Protein AF-A0A1J1JM36-F1 (afdb_monomer_lite)

Secondary structure (DSSP, 8-state):
--GGG-TTTS--PPPGGGGGSPPP------HHHHHHHHHHHHHHTS-HHHHHHHHHHHHHHHHHHHHHHHHHHHHHHTTS--

Radius of gyration: 23.2 Å; chains: 1; bounding box: 50×43×55 Å

InterPro domains:
  IPR013321 Arc-type ribbon-helix-helix [G3DSA:1.10.1220.10] (21-60)

pLDDT: mean 75.57, std 17.86, range [39.06, 95.25]

Sequence (82 aa):
MEPEYDLSKMKKRPNPFAKQLKKQVTISLGIDVIEYFETMAQEKGISSQELINLYLQDCVVSLTGRQTRLKTRQYKECNDLW

Foldseek 3Di:
DDPVPPVVPDDDDPDPCVVVDDDDDDDDDDPVVQVVLCVVCVVVVHDSVVVVVVVVVVVVVVVVVVVVVVVVVVVVVVVVPD

Structure (mmCIF, N/CA/C/O backbone):
data_AF-A0A1J1JM36-F1
#
_entry.id   AF-A0A1J1JM36-F1
#
loop_
_atom_site.group_PDB
_atom_site.id
_atom_site.type_symbol
_atom_site.label_atom_id
_atom_site.label_alt_id
_atom_site.label_comp_id
_atom_site.label_asym_id
_atom_site.label_entity_id
_atom_site.label_seq_id
_atom_site.pdbx_PDB_ins_code
_atom_site.Cartn_x
_atom_site.Cartn_y
_atom_site.Cartn_z
_atom_site.occupancy
_atom_site.B_iso_or_equiv
_atom_site.auth_seq_id
_atom_site.auth_comp_id
_atom_site.auth_asym_id
_atom_site.auth_atom_id
_atom_site.pdbx_PDB_model_num
ATOM 1 N N . MET A 1 1 ? 0.244 15.983 -40.733 1.00 59.84 1 MET A N 1
ATOM 2 C CA . MET A 1 1 ? 1.456 15.365 -40.157 1.00 59.84 1 MET A CA 1
ATOM 3 C C . MET A 1 1 ? 2.548 15.577 -41.182 1.00 59.84 1 MET A C 1
ATOM 5 O O . MET A 1 1 ? 2.337 15.192 -42.325 1.00 59.84 1 MET A O 1
ATOM 9 N N . GLU A 1 2 ? 3.601 16.313 -40.840 1.00 67.88 2 GLU A N 1
ATOM 10 C CA . GLU A 1 2 ? 4.625 16.685 -41.819 1.00 67.88 2 GLU A CA 1
ATOM 11 C C . GLU A 1 2 ? 5.476 15.471 -42.227 1.00 67.88 2 GLU A C 1
ATOM 13 O O . GLU A 1 2 ? 5.742 14.606 -41.388 1.00 67.88 2 GLU A O 1
ATOM 18 N N . PRO A 1 3 ? 5.896 15.381 -43.502 1.00 63.59 3 PRO A N 1
ATOM 19 C CA . PRO A 1 3 ? 6.629 14.228 -44.038 1.00 63.59 3 PRO A CA 1
ATOM 20 C C . PRO A 1 3 ? 8.010 14.028 -43.394 1.00 63.59 3 PRO A C 1
ATOM 22 O O . PRO A 1 3 ? 8.582 12.943 -43.482 1.00 63.59 3 PRO A O 1
ATOM 25 N N . GLU A 1 4 ? 8.535 15.052 -42.723 1.00 62.88 4 GLU A N 1
ATOM 26 C CA . GLU A 1 4 ? 9.814 15.017 -42.008 1.00 62.88 4 GLU A CA 1
ATOM 27 C C . GLU A 1 4 ? 9.752 14.199 -40.703 1.00 62.88 4 GLU A C 1
ATOM 29 O O . GLU A 1 4 ? 10.782 13.760 -40.191 1.00 62.88 4 GLU A O 1
ATOM 34 N N . TYR A 1 5 ? 8.546 13.904 -40.201 1.00 63.97 5 TYR A N 1
ATOM 35 C CA . TYR A 1 5 ? 8.303 13.120 -38.985 1.00 63.97 5 TYR A CA 1
ATOM 36 C C . TYR A 1 5 ? 7.791 11.701 -39.288 1.00 63.97 5 TYR A C 1
ATOM 38 O O . TYR A 1 5 ? 6.841 11.213 -38.673 1.00 63.97 5 TYR A O 1
ATOM 46 N N . ASP A 1 6 ? 8.427 10.997 -40.228 1.00 67.44 6 ASP A N 1
ATOM 47 C CA . ASP A 1 6 ? 8.149 9.576 -40.468 1.00 67.44 6 ASP A CA 1
ATOM 48 C C . ASP A 1 6 ? 8.778 8.702 -39.361 1.00 67.44 6 ASP A C 1
ATOM 50 O O . ASP A 1 6 ? 9.925 8.246 -39.437 1.00 67.44 6 ASP A O 1
ATOM 54 N N . LEU A 1 7 ? 7.994 8.459 -38.304 1.00 67.38 7 LEU A N 1
ATOM 55 C CA . LEU A 1 7 ? 8.345 7.629 -37.140 1.00 67.38 7 LEU A CA 1
ATOM 56 C C . LEU A 1 7 ? 8.710 6.177 -37.509 1.00 67.38 7 LEU A C 1
ATOM 58 O O . LEU A 1 7 ? 9.269 5.451 -36.681 1.00 67.38 7 LEU A O 1
ATOM 62 N N . SER A 1 8 ? 8.419 5.749 -38.740 1.00 70.69 8 SER A N 1
ATOM 63 C CA . SER A 1 8 ? 8.772 4.431 -39.277 1.00 70.69 8 SER A CA 1
ATOM 64 C C . SER A 1 8 ? 10.271 4.306 -39.569 1.00 70.69 8 SER A C 1
ATOM 66 O O . SER A 1 8 ? 10.825 3.214 -39.460 1.00 70.69 8 SER A O 1
ATOM 68 N N . LYS A 1 9 ? 10.941 5.421 -39.903 1.00 69.44 9 LYS A N 1
ATOM 69 C CA . LYS A 1 9 ? 12.378 5.476 -40.240 1.00 69.44 9 LYS A CA 1
ATOM 70 C C . LYS A 1 9 ? 13.270 5.853 -39.050 1.00 69.44 9 LYS A C 1
ATOM 72 O O . LYS A 1 9 ? 14.494 5.767 -39.143 1.00 69.44 9 LYS A O 1
ATOM 77 N N . MET A 1 10 ? 12.683 6.251 -37.919 1.00 68.56 10 MET A N 1
ATOM 78 C CA . MET A 1 10 ? 13.424 6.604 -36.705 1.00 68.56 10 MET A CA 1
ATOM 79 C C . MET A 1 10 ? 13.877 5.362 -35.919 1.00 68.56 10 MET A C 1
ATOM 81 O O . MET A 1 10 ? 13.119 4.417 -35.700 1.00 68.56 10 MET A O 1
ATOM 85 N N . LYS A 1 11 ? 15.122 5.381 -35.416 1.00 68.00 11 LYS A N 1
ATOM 86 C CA . LYS A 1 11 ? 15.638 4.353 -34.494 1.00 68.00 11 LYS A CA 1
ATOM 87 C C . LYS A 1 11 ? 14.869 4.419 -33.171 1.00 68.00 11 LYS A C 1
ATOM 89 O O . LYS A 1 11 ? 15.141 5.279 -32.335 1.00 68.00 11 LYS A O 1
ATOM 94 N N . LYS A 1 12 ? 13.932 3.489 -32.972 1.00 70.38 12 LYS A N 1
ATOM 95 C CA . LYS A 1 12 ? 13.151 3.345 -31.736 1.00 70.38 12 LYS A CA 1
ATOM 96 C C . LYS A 1 12 ? 14.089 3.041 -30.564 1.00 70.38 12 LYS A C 1
ATOM 98 O O . LYS A 1 12 ? 14.583 1.925 -30.431 1.00 70.38 12 LYS A O 1
ATOM 103 N N . ARG A 1 13 ? 14.349 4.036 -29.715 1.00 74.38 13 ARG A N 1
ATOM 104 C CA . ARG A 1 13 ? 14.977 3.827 -28.404 1.00 74.38 13 ARG A CA 1
ATOM 105 C C . ARG A 1 13 ? 13.860 3.649 -27.370 1.00 74.38 13 ARG A C 1
ATOM 107 O O . ARG A 1 13 ? 12.969 4.496 -27.325 1.00 74.38 13 ARG A O 1
ATOM 114 N N . PRO A 1 14 ? 13.856 2.569 -26.569 1.00 74.38 14 PRO A N 1
ATOM 115 C CA . PRO A 1 14 ? 12.844 2.393 -25.536 1.00 74.38 14 PRO A CA 1
ATOM 116 C C . PRO A 1 14 ? 12.965 3.512 -24.500 1.00 74.38 14 PRO A C 1
ATOM 118 O O . PRO A 1 14 ? 14.071 3.868 -24.093 1.00 74.38 14 PRO A O 1
ATOM 121 N N . ASN A 1 15 ? 11.825 4.065 -24.082 1.00 77.56 15 ASN A N 1
ATOM 122 C CA . ASN A 1 15 ? 11.783 5.116 -23.072 1.00 77.56 15 ASN A CA 1
ATOM 123 C C . ASN A 1 15 ? 12.394 4.590 -21.751 1.00 77.56 15 ASN A C 1
ATOM 125 O O . ASN A 1 15 ? 11.829 3.662 -21.163 1.00 77.56 15 ASN A O 1
ATOM 129 N N . PRO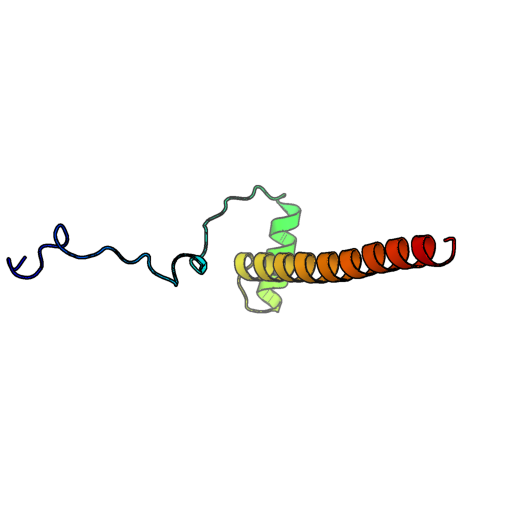 A 1 16 ? 13.502 5.167 -21.248 1.00 78.00 16 PRO A N 1
ATOM 130 C CA . PRO A 1 16 ? 14.129 4.726 -20.001 1.00 78.00 16 PRO A CA 1
ATOM 131 C C . PRO A 1 16 ? 13.207 4.883 -18.778 1.00 78.00 16 PRO A C 1
ATOM 133 O O . PRO A 1 16 ? 13.330 4.120 -17.820 1.00 78.00 16 PRO A O 1
ATOM 136 N N . PHE A 1 17 ? 12.227 5.792 -18.836 1.00 73.69 17 PHE A N 1
ATOM 137 C CA . PHE A 1 17 ? 11.233 6.021 -17.782 1.00 73.69 17 PHE A CA 1
ATOM 138 C C . PHE A 1 17 ? 10.044 5.057 -17.836 1.00 73.69 17 PHE A C 1
ATOM 140 O O . PHE A 1 17 ? 9.244 5.021 -16.905 1.00 73.69 17 PHE A O 1
ATOM 147 N N . ALA A 1 18 ? 9.934 4.220 -18.875 1.00 73.56 18 ALA A N 1
ATOM 148 C CA . ALA A 1 18 ? 8.845 3.247 -18.980 1.00 73.56 18 ALA A CA 1
ATOM 149 C C . ALA A 1 18 ? 8.818 2.262 -17.797 1.00 73.56 18 ALA A C 1
ATOM 151 O O . ALA A 1 18 ? 7.761 1.756 -17.431 1.00 73.56 18 ALA A O 1
ATOM 152 N N . LYS A 1 19 ? 9.973 2.022 -17.161 1.00 71.31 19 LYS A N 1
ATOM 153 C CA . LYS A 1 19 ? 10.089 1.176 -15.963 1.00 71.31 19 LYS A CA 1
ATOM 154 C C . LYS A 1 19 ? 9.498 1.812 -14.700 1.00 71.31 19 LYS A C 1
ATOM 156 O O . LYS A 1 19 ? 9.199 1.086 -13.761 1.00 71.31 19 LYS A O 1
ATOM 161 N N . GLN A 1 20 ? 9.349 3.135 -14.674 1.00 71.94 20 GLN A N 1
ATOM 162 C CA . GLN A 1 20 ? 8.847 3.900 -13.527 1.00 71.94 20 GLN A CA 1
ATOM 163 C C . GLN A 1 20 ? 7.346 4.199 -13.635 1.00 71.94 20 GLN A C 1
ATOM 165 O O . GLN A 1 20 ? 6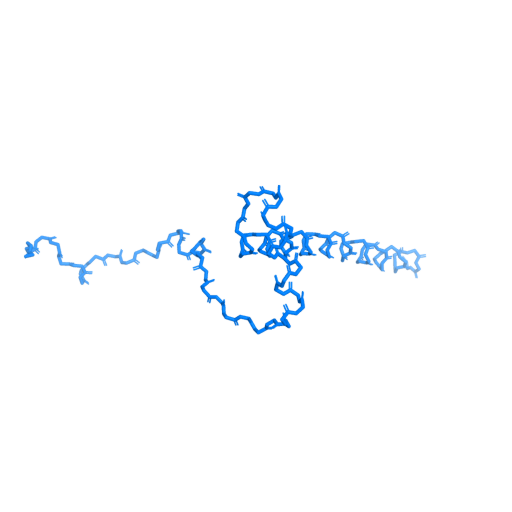.769 4.820 -12.745 1.00 71.94 20 GLN A O 1
ATOM 170 N N . LEU A 1 21 ? 6.701 3.771 -14.724 1.00 79.06 21 LEU A N 1
ATOM 171 C CA . LEU A 1 21 ? 5.272 3.973 -14.912 1.00 79.06 21 LEU A CA 1
ATOM 172 C C . LEU A 1 21 ? 4.481 3.160 -13.884 1.00 79.06 21 LEU A C 1
ATOM 174 O O . LEU A 1 21 ? 4.708 1.959 -13.706 1.00 79.06 21 LEU A O 1
ATOM 178 N N . LYS A 1 22 ? 3.523 3.828 -13.231 1.00 77.88 22 LYS A N 1
ATOM 179 C CA . LYS A 1 22 ? 2.578 3.187 -12.316 1.00 77.88 22 LYS A CA 1
ATOM 180 C C . LYS A 1 22 ? 1.790 2.132 -13.088 1.00 77.88 22 LYS A C 1
ATOM 182 O O . LYS A 1 22 ? 1.178 2.431 -14.112 1.00 77.88 22 LYS A O 1
ATOM 187 N N . LYS A 1 23 ? 1.807 0.898 -12.592 1.00 84.56 23 LYS A N 1
ATOM 188 C CA . LYS A 1 23 ? 0.958 -0.173 -13.111 1.00 84.56 23 LYS A CA 1
ATOM 189 C C . LYS A 1 23 ? -0.349 -0.161 -12.334 1.00 84.56 23 LYS A C 1
ATOM 191 O O . LYS A 1 23 ? -0.322 -0.184 -11.106 1.00 84.56 23 LYS A O 1
ATOM 196 N N . GLN A 1 24 ? -1.472 -0.116 -13.042 1.00 85.50 24 GLN A N 1
ATOM 197 C CA . GLN A 1 24 ? -2.779 -0.283 -12.419 1.00 85.50 24 GLN A CA 1
A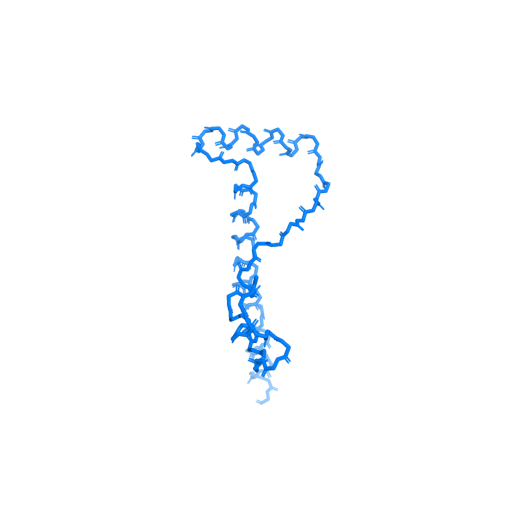TOM 198 C C . GLN A 1 24 ? -2.938 -1.743 -11.995 1.00 85.50 24 GLN A C 1
ATOM 200 O O . GLN A 1 24 ? -2.704 -2.654 -12.789 1.00 85.50 24 GLN A O 1
ATOM 205 N N . VAL A 1 25 ? -3.322 -1.953 -10.741 1.00 86.94 25 VAL A N 1
ATOM 206 C CA . VAL A 1 25 ? -3.603 -3.275 -10.183 1.00 86.94 25 VAL A CA 1
ATOM 207 C C . VAL A 1 25 ? -4.974 -3.211 -9.530 1.00 86.94 25 VAL A C 1
ATOM 209 O O . VAL A 1 25 ? -5.262 -2.268 -8.795 1.00 86.94 25 VAL A O 1
ATOM 212 N N . THR A 1 26 ? -5.810 -4.209 -9.800 1.00 90.75 26 THR A N 1
ATOM 213 C CA . THR A 1 26 ? -7.079 -4.403 -9.097 1.00 90.75 26 THR A CA 1
ATOM 214 C C . THR A 1 26 ? -6.867 -5.487 -8.050 1.00 90.75 26 THR A C 1
ATOM 216 O O . THR A 1 26 ? -6.488 -6.605 -8.393 1.00 90.75 26 THR A O 1
ATOM 219 N N . ILE A 1 27 ? -7.075 -5.150 -6.779 1.00 88.75 27 ILE A N 1
ATOM 220 C CA . ILE A 1 27 ? -6.932 -6.070 -5.648 1.00 88.75 27 ILE A CA 1
ATOM 221 C C . ILE A 1 27 ? -8.290 -6.154 -4.960 1.00 88.75 27 ILE A C 1
ATOM 223 O O . ILE A 1 27 ? -8.895 -5.127 -4.662 1.00 88.75 27 ILE A O 1
ATOM 227 N N . SER A 1 28 ? -8.772 -7.369 -4.720 1.00 92.19 28 SER A N 1
ATOM 228 C CA . SER A 1 28 ? -9.960 -7.593 -3.897 1.00 92.19 28 SER A CA 1
ATOM 229 C C . SER A 1 28 ? -9.572 -7.512 -2.423 1.00 92.19 28 SER A C 1
ATOM 231 O O . SER A 1 28 ? -8.690 -8.244 -1.978 1.00 92.19 28 SER A O 1
ATOM 233 N N . LEU A 1 29 ? -10.225 -6.625 -1.676 1.00 90.88 29 LEU A N 1
ATOM 234 C CA . LEU A 1 29 ? -10.029 -6.434 -0.240 1.00 90.88 29 LEU A CA 1
ATOM 235 C C . LEU A 1 29 ? -11.354 -6.665 0.493 1.00 90.88 29 LEU A C 1
ATOM 237 O O . LEU A 1 29 ? -12.425 -6.479 -0.087 1.00 90.88 29 LEU A O 1
ATOM 241 N N . GLY A 1 30 ? -11.270 -7.085 1.755 1.00 95.25 30 GLY A N 1
ATOM 242 C CA . GLY A 1 30 ? -12.430 -7.155 2.641 1.00 95.25 30 GLY A CA 1
ATOM 243 C C . GLY A 1 30 ? -13.001 -5.763 2.919 1.00 95.25 30 GLY A C 1
ATOM 244 O O . GLY A 1 30 ? -12.277 -4.768 2.882 1.00 95.25 30 GLY A O 1
ATOM 245 N N . ILE A 1 31 ? -14.307 -5.696 3.175 1.00 93.75 31 ILE A N 1
ATOM 246 C CA . ILE A 1 31 ? -15.019 -4.436 3.443 1.00 93.75 31 ILE A CA 1
ATOM 247 C C . ILE A 1 31 ? -14.486 -3.779 4.726 1.00 93.75 31 ILE A C 1
ATOM 249 O O . ILE A 1 31 ? -14.237 -2.579 4.755 1.00 93.75 31 ILE A O 1
ATOM 253 N N . ASP A 1 32 ? -14.232 -4.594 5.745 1.00 94.31 32 ASP A N 1
ATOM 254 C CA . ASP A 1 32 ? -13.618 -4.227 7.023 1.00 94.31 32 ASP A CA 1
ATOM 255 C C . ASP A 1 32 ? -12.228 -3.596 6.854 1.00 94.31 32 ASP A C 1
ATOM 257 O O . ASP A 1 32 ? -11.899 -2.587 7.477 1.00 94.31 32 ASP A O 1
ATOM 261 N N . VAL A 1 33 ? -11.417 -4.164 5.961 1.00 93.25 33 VAL A N 1
ATOM 262 C CA . VAL A 1 33 ? -10.080 -3.650 5.653 1.00 93.25 33 VAL A CA 1
ATOM 263 C C . VAL A 1 33 ? -10.171 -2.289 4.964 1.00 93.25 33 VAL A C 1
ATOM 265 O O . VAL A 1 33 ? -9.391 -1.391 5.277 1.00 93.25 33 VAL A O 1
ATOM 268 N N . ILE A 1 34 ? -11.121 -2.118 4.041 1.00 92.12 34 ILE A N 1
ATOM 269 C CA . ILE A 1 34 ? -11.330 -0.844 3.342 1.00 92.12 34 ILE A CA 1
ATOM 270 C C . ILE A 1 34 ? -11.729 0.250 4.337 1.00 92.12 34 ILE A C 1
ATOM 272 O O . ILE A 1 34 ? -11.096 1.304 4.347 1.00 92.12 34 ILE A O 1
ATOM 276 N N . GLU A 1 35 ? -12.698 -0.019 5.213 1.00 94.62 35 GLU A N 1
ATOM 277 C CA . GLU A 1 35 ? -13.167 0.934 6.227 1.00 94.62 35 GLU A CA 1
ATOM 278 C C . GLU A 1 35 ? -12.038 1.358 7.185 1.00 94.62 35 GLU A C 1
ATOM 280 O O . GLU A 1 35 ? -11.852 2.544 7.481 1.00 94.62 35 GLU A O 1
ATOM 285 N N . TYR A 1 36 ? -11.200 0.405 7.602 1.00 94.44 36 TYR A N 1
ATOM 286 C CA . TYR A 1 36 ? -10.022 0.692 8.420 1.00 94.44 36 TYR A CA 1
ATOM 287 C C . TYR A 1 36 ? -9.027 1.631 7.719 1.00 94.44 36 TYR A C 1
ATOM 289 O O . TYR A 1 36 ? -8.525 2.582 8.319 1.00 94.44 36 TYR A O 1
ATOM 297 N N . PHE A 1 37 ? -8.738 1.396 6.436 1.00 94.44 37 PHE A N 1
ATOM 298 C CA . PHE A 1 37 ? -7.824 2.267 5.698 1.00 94.44 37 PHE A CA 1
ATOM 299 C C . PHE A 1 37 ? -8.438 3.629 5.375 1.00 94.44 37 PHE A C 1
ATOM 301 O O . PHE A 1 37 ? -7.704 4.611 5.362 1.00 94.44 37 PHE A O 1
ATOM 308 N N . GLU A 1 38 ? -9.747 3.719 5.142 1.00 93.62 38 GLU A N 1
ATOM 309 C CA . GLU A 1 38 ? -10.433 4.994 4.905 1.00 93.62 38 GLU A CA 1
ATOM 310 C C . GLU A 1 38 ? -10.404 5.904 6.132 1.00 93.62 38 GLU A C 1
ATOM 312 O O . GLU A 1 38 ? -10.054 7.078 6.010 1.00 93.62 38 GLU A O 1
ATOM 317 N N . THR A 1 39 ? -10.696 5.364 7.315 1.00 95.12 39 THR A N 1
ATOM 318 C CA . THR A 1 39 ? -10.627 6.127 8.573 1.00 95.12 39 THR A CA 1
ATOM 319 C C . THR A 1 39 ? -9.210 6.637 8.839 1.00 95.12 39 THR A C 1
ATOM 321 O O . THR A 1 39 ? -9.006 7.829 9.069 1.00 95.12 39 THR A O 1
ATOM 324 N N . MET A 1 40 ? -8.201 5.775 8.685 1.00 93.81 40 MET A N 1
ATOM 325 C CA . MET A 1 40 ? -6.797 6.167 8.842 1.00 93.81 40 MET A CA 1
ATOM 326 C C . MET A 1 40 ? -6.342 7.184 7.782 1.00 93.81 40 MET A C 1
ATOM 328 O O . MET A 1 40 ? -5.564 8.094 8.073 1.00 93.81 40 MET A O 1
ATOM 332 N N . ALA A 1 41 ? -6.816 7.049 6.544 1.00 94.88 41 ALA A N 1
ATOM 333 C CA . ALA A 1 41 ? -6.488 7.954 5.450 1.00 94.88 41 ALA A CA 1
ATOM 334 C C . ALA A 1 41 ? -7.056 9.364 5.688 1.00 94.88 41 ALA A C 1
ATOM 336 O O . ALA A 1 41 ? -6.346 10.348 5.465 1.00 94.88 41 ALA A O 1
ATOM 337 N N . GLN A 1 42 ? -8.279 9.466 6.223 1.00 94.12 42 GLN A N 1
ATOM 338 C CA . GLN A 1 42 ? -8.900 10.740 6.603 1.00 94.12 42 GLN A CA 1
ATOM 339 C C . GLN A 1 42 ? -8.093 11.479 7.676 1.00 94.12 42 GLN A C 1
ATOM 341 O O . GLN A 1 42 ? -7.835 12.672 7.526 1.00 94.12 42 GLN A O 1
ATOM 346 N N . GLU A 1 43 ? -7.627 10.778 8.713 1.00 94.31 43 GLU A N 1
ATOM 347 C CA . GLU A 1 43 ? -6.791 11.375 9.766 1.00 94.31 43 GLU A CA 1
ATOM 348 C C . GLU A 1 43 ? -5.455 11.910 9.232 1.00 94.31 43 GLU A C 1
ATOM 350 O O . GLU A 1 43 ? -4.921 12.904 9.728 1.00 94.31 43 GLU A O 1
ATOM 355 N N . LYS A 1 44 ? -4.892 11.236 8.224 1.00 90.81 44 LYS A N 1
ATOM 356 C CA . LYS A 1 44 ? -3.602 11.585 7.614 1.00 90.81 44 LYS A CA 1
ATOM 357 C C . LYS A 1 44 ? -3.724 12.557 6.440 1.00 90.81 44 LYS A C 1
ATOM 359 O O . LYS A 1 44 ? -2.700 13.046 5.970 1.00 90.81 44 LYS A O 1
ATOM 364 N N . GLY A 1 45 ? -4.940 12.832 5.967 1.00 93.12 45 GLY A N 1
ATOM 365 C CA . GLY A 1 45 ? -5.195 13.695 4.812 1.00 93.12 45 GLY A CA 1
ATOM 366 C C . GLY A 1 45 ? -4.672 13.135 3.483 1.00 93.12 45 GLY A C 1
ATOM 367 O O . GLY A 1 45 ? -4.408 13.906 2.563 1.00 93.12 45 GLY A O 1
ATOM 368 N N . ILE A 1 46 ? -4.498 11.816 3.379 1.00 93.19 46 ILE A N 1
ATOM 369 C CA . ILE A 1 46 ? -4.058 11.127 2.154 1.00 93.19 46 ILE A CA 1
ATOM 370 C C . ILE A 1 46 ? -5.168 10.216 1.638 1.00 93.19 46 ILE A C 1
ATOM 372 O O . ILE A 1 46 ? -6.154 9.974 2.323 1.00 93.19 46 ILE A O 1
ATOM 376 N N . SER A 1 47 ? -5.033 9.703 0.416 1.00 92.69 47 SER A N 1
ATOM 377 C CA . SER A 1 47 ? -5.999 8.731 -0.110 1.00 92.69 47 SER A CA 1
ATOM 378 C C . SER A 1 47 ? -5.736 7.327 0.442 1.00 92.69 47 SER A C 1
ATOM 380 O O . SER A 1 47 ? -4.581 6.941 0.641 1.00 92.69 47 SER A O 1
ATOM 382 N N . SER A 1 48 ? -6.783 6.512 0.604 1.00 90.81 48 SER A N 1
ATOM 383 C CA . SER A 1 48 ? -6.637 5.104 1.010 1.00 90.81 48 SER A CA 1
ATOM 384 C C . SER A 1 48 ? -5.732 4.326 0.047 1.00 90.81 48 SER A C 1
ATOM 386 O O . SER A 1 48 ? -4.930 3.503 0.474 1.00 90.81 48 SER A O 1
ATOM 388 N N . GLN A 1 49 ? -5.786 4.630 -1.256 1.00 89.94 49 GLN A N 1
ATOM 389 C CA . GLN A 1 49 ? -4.921 4.018 -2.274 1.00 89.94 49 GLN A CA 1
ATOM 390 C C . GLN A 1 49 ? -3.436 4.328 -2.045 1.00 89.94 49 GLN A C 1
ATOM 392 O O . GLN A 1 49 ? -2.581 3.452 -2.186 1.00 89.94 49 GLN A O 1
ATOM 397 N N . GLU A 1 50 ? -3.123 5.575 -1.695 1.00 91.31 50 GLU A N 1
ATOM 398 C CA . GLU A 1 50 ? -1.759 6.008 -1.403 1.00 91.31 50 GLU A CA 1
ATOM 399 C C . GLU A 1 50 ? -1.253 5.400 -0.097 1.00 91.31 50 GLU A C 1
ATOM 401 O O . GLU A 1 50 ? -0.149 4.858 -0.072 1.00 91.31 50 GLU A O 1
ATOM 406 N N . LEU A 1 51 ? -2.088 5.391 0.944 1.00 92.94 51 LEU A N 1
ATOM 407 C CA . LEU A 1 51 ? -1.775 4.763 2.225 1.00 92.94 51 LEU A CA 1
ATOM 408 C C . LEU A 1 51 ? -1.489 3.261 2.072 1.00 92.94 51 LEU A C 1
ATOM 410 O O . LEU A 1 51 ? -0.478 2.776 2.581 1.00 92.94 51 LEU A O 1
ATOM 414 N N . ILE A 1 52 ? -2.321 2.536 1.316 1.00 93.31 52 ILE A N 1
ATOM 415 C CA . ILE A 1 52 ? -2.110 1.110 1.021 1.00 93.31 52 ILE A CA 1
ATOM 416 C C . ILE A 1 52 ? -0.783 0.909 0.286 1.00 93.31 52 ILE A C 1
ATOM 418 O O . ILE A 1 52 ? -0.002 0.026 0.638 1.00 93.31 52 ILE A O 1
ATOM 422 N N . ASN A 1 53 ? -0.489 1.736 -0.719 1.00 90.94 53 ASN A N 1
ATOM 423 C CA . ASN A 1 53 ? 0.762 1.626 -1.463 1.00 90.94 53 ASN A CA 1
ATOM 424 C C . ASN A 1 53 ? 1.991 1.882 -0.571 1.00 90.94 53 ASN A C 1
ATOM 426 O O . ASN A 1 53 ? 2.966 1.136 -0.650 1.00 90.94 53 ASN A O 1
ATOM 430 N N . LEU A 1 54 ? 1.939 2.889 0.305 1.00 91.56 54 LEU A N 1
ATOM 431 C CA . LEU A 1 54 ? 3.005 3.169 1.271 1.00 91.56 54 LEU A CA 1
ATOM 432 C C . LEU A 1 54 ? 3.203 2.004 2.246 1.00 91.56 54 LEU A C 1
ATOM 434 O O . LEU A 1 54 ? 4.335 1.582 2.481 1.00 91.56 54 LEU A O 1
ATOM 438 N N . TYR A 1 55 ? 2.110 1.432 2.753 1.00 91.75 55 TYR A N 1
ATOM 439 C CA . TYR A 1 55 ? 2.162 0.275 3.642 1.00 91.75 55 TYR A CA 1
ATOM 440 C C . TYR A 1 55 ? 2.817 -0.940 2.972 1.00 91.75 55 TYR A C 1
ATOM 442 O O . TYR A 1 55 ? 3.687 -1.592 3.552 1.00 91.75 55 TYR A O 1
ATOM 450 N N . LEU A 1 56 ? 2.453 -1.225 1.718 1.00 90.69 56 LEU A N 1
ATOM 451 C CA . LEU A 1 56 ? 3.052 -2.319 0.952 1.00 90.69 56 LEU A CA 1
ATOM 452 C C . LEU A 1 56 ? 4.547 -2.088 0.688 1.00 90.69 56 LEU A C 1
ATOM 454 O O . LEU A 1 56 ? 5.330 -3.037 0.759 1.00 90.69 56 LEU A O 1
ATOM 458 N N . GLN A 1 57 ? 4.964 -0.848 0.420 1.00 89.56 57 GLN A N 1
ATOM 459 C CA . GLN A 1 57 ? 6.381 -0.506 0.260 1.00 89.56 57 GLN A CA 1
ATOM 460 C C . GLN A 1 57 ? 7.173 -0.759 1.545 1.00 89.56 57 GLN A C 1
ATOM 462 O O . GLN A 1 57 ? 8.231 -1.391 1.493 1.00 89.56 57 GLN A O 1
ATOM 467 N N . ASP A 1 58 ? 6.643 -0.342 2.694 1.00 89.12 58 ASP A N 1
ATOM 468 C CA . ASP A 1 58 ? 7.279 -0.577 3.992 1.00 89.12 58 ASP A CA 1
ATOM 469 C C . ASP A 1 58 ? 7.349 -2.077 4.337 1.00 89.12 58 ASP A C 1
ATOM 471 O O . ASP A 1 58 ? 8.370 -2.590 4.808 1.00 89.12 58 ASP A O 1
ATOM 475 N N . CYS A 1 59 ? 6.308 -2.839 3.987 1.00 88.62 59 CYS A N 1
ATOM 476 C CA . CYS A 1 59 ? 6.310 -4.296 4.111 1.00 88.62 59 CYS A CA 1
ATOM 477 C C . CYS A 1 59 ? 7.430 -4.941 3.277 1.00 88.62 59 CYS A C 1
ATOM 479 O O . CYS A 1 59 ? 8.154 -5.805 3.774 1.00 88.62 59 CYS A O 1
ATOM 481 N N . VAL A 1 60 ? 7.635 -4.509 2.029 1.00 89.62 60 VAL A N 1
ATOM 482 C CA . VAL A 1 60 ? 8.733 -5.023 1.192 1.00 89.62 60 VAL A CA 1
ATOM 483 C C . VAL A 1 60 ? 10.089 -4.671 1.803 1.00 89.62 60 VAL A C 1
ATOM 485 O O . VAL A 1 60 ? 10.941 -5.551 1.941 1.00 89.62 60 VAL A O 1
ATOM 488 N N . VAL A 1 61 ? 10.299 -3.422 2.224 1.00 85.06 61 VAL A N 1
ATOM 489 C CA . VAL A 1 61 ? 11.569 -2.981 2.826 1.00 85.06 61 VAL A CA 1
ATOM 490 C C . VAL A 1 61 ? 11.876 -3.764 4.107 1.00 85.06 61 VAL A C 1
ATOM 492 O O . VAL A 1 61 ? 12.978 -4.305 4.260 1.00 85.06 61 VAL A O 1
ATOM 495 N N . SER A 1 62 ? 10.894 -3.906 4.998 1.00 79.31 62 SER A N 1
ATOM 496 C CA . SER A 1 62 ? 11.047 -4.630 6.263 1.00 79.31 62 SER A CA 1
ATOM 497 C C . SER A 1 62 ? 11.304 -6.129 6.063 1.00 79.31 62 SER A C 1
ATOM 499 O O . SER A 1 62 ? 12.175 -6.700 6.729 1.00 79.31 62 SER A O 1
ATOM 501 N N . LEU A 1 63 ? 10.623 -6.774 5.110 1.00 73.56 63 LEU A N 1
ATOM 502 C CA . LEU A 1 63 ? 10.851 -8.181 4.769 1.00 73.56 63 LEU A CA 1
ATOM 503 C C . LEU A 1 63 ? 12.219 -8.399 4.113 1.00 73.56 63 LEU A C 1
ATOM 505 O O . LEU A 1 63 ? 12.903 -9.370 4.442 1.00 73.56 63 LEU A O 1
ATOM 509 N N . THR A 1 64 ? 12.674 -7.479 3.262 1.00 62.59 64 THR A N 1
ATOM 510 C CA . THR A 1 64 ? 13.997 -7.573 2.621 1.00 62.59 64 THR A CA 1
ATOM 511 C C . THR A 1 64 ? 15.123 -7.413 3.652 1.00 62.59 64 THR A C 1
ATOM 513 O O . THR A 1 64 ? 16.090 -8.175 3.637 1.00 62.59 64 THR A O 1
ATOM 516 N N . GLY A 1 65 ? 14.955 -6.518 4.635 1.00 59.06 65 GLY A N 1
ATOM 517 C CA . GLY A 1 65 ? 15.870 -6.365 5.776 1.00 59.06 65 GLY A CA 1
ATOM 518 C C . GLY A 1 65 ? 15.837 -7.517 6.798 1.00 59.06 65 GLY A C 1
ATOM 519 O O . GLY A 1 65 ? 16.754 -7.654 7.616 1.00 59.06 65 GLY A O 1
ATOM 520 N N . ARG A 1 66 ? 14.792 -8.358 6.784 1.00 55.62 66 ARG A N 1
ATOM 521 C CA . ARG A 1 66 ? 14.743 -9.632 7.530 1.00 55.62 66 ARG A CA 1
ATOM 522 C C . ARG A 1 66 ? 15.360 -10.782 6.731 1.00 55.62 66 ARG A C 1
ATOM 524 O O . ARG A 1 66 ? 16.075 -11.592 7.315 1.00 55.62 66 ARG A O 1
ATOM 531 N N . GLN A 1 67 ? 15.170 -10.827 5.411 1.00 50.88 67 GLN A N 1
ATOM 532 C CA . GLN A 1 67 ? 15.809 -11.832 4.553 1.00 50.88 67 GLN A CA 1
ATOM 533 C C . GLN A 1 67 ? 17.335 -11.704 4.533 1.00 50.88 67 GLN A C 1
ATOM 535 O O . GLN A 1 67 ? 18.020 -12.724 4.580 1.00 50.88 67 GLN A O 1
ATOM 540 N N . THR A 1 68 ? 17.892 -10.489 4.527 1.00 46.97 68 THR A N 1
ATOM 541 C CA . THR A 1 68 ? 19.348 -10.302 4.649 1.00 46.97 68 THR A CA 1
ATOM 542 C C . THR A 1 68 ? 19.878 -10.794 5.997 1.00 46.97 68 THR A C 1
ATOM 544 O O . THR A 1 68 ? 20.961 -11.371 6.036 1.00 46.97 68 THR A O 1
ATOM 547 N N . ARG A 1 69 ? 19.104 -10.666 7.087 1.00 46.72 69 ARG A N 1
ATOM 548 C CA . ARG A 1 69 ? 19.446 -11.183 8.429 1.00 46.72 69 ARG A CA 1
ATOM 549 C C . ARG A 1 69 ? 19.361 -12.704 8.556 1.00 46.72 69 ARG A C 1
ATOM 551 O O . ARG A 1 69 ? 20.211 -13.297 9.211 1.00 46.72 69 ARG A O 1
ATOM 558 N N . LEU A 1 70 ? 18.381 -13.346 7.921 1.00 49.25 70 LEU A N 1
ATOM 559 C CA . LEU A 1 70 ? 18.298 -14.811 7.892 1.00 49.25 70 LEU A CA 1
ATOM 560 C C . LEU A 1 70 ? 19.387 -15.416 6.993 1.00 49.25 70 LEU A C 1
ATOM 562 O O . LEU A 1 70 ? 20.054 -16.363 7.402 1.00 49.25 70 LEU A O 1
ATOM 566 N N . LYS A 1 71 ? 19.660 -14.814 5.824 1.00 43.19 71 LYS A N 1
ATOM 567 C CA . LYS A 1 71 ? 20.735 -15.273 4.925 1.00 43.19 71 LYS A CA 1
ATOM 568 C C . LYS A 1 71 ? 22.136 -15.085 5.517 1.00 43.19 71 LYS A C 1
ATOM 570 O O . LYS A 1 71 ? 22.986 -15.945 5.324 1.00 43.19 71 LYS A O 1
ATOM 575 N N . THR A 1 72 ? 22.380 -14.009 6.271 1.00 47.16 72 THR A N 1
ATOM 576 C CA . THR A 1 72 ? 23.673 -13.791 6.958 1.00 47.16 72 THR A CA 1
ATOM 577 C C . THR A 1 72 ? 23.854 -14.638 8.219 1.00 47.16 72 THR A C 1
ATOM 579 O O . THR A 1 72 ? 24.995 -14.868 8.612 1.00 47.16 72 THR A O 1
ATOM 582 N N . ARG A 1 73 ? 22.775 -15.152 8.830 1.00 39.06 73 ARG A N 1
ATOM 583 C CA . ARG A 1 73 ? 22.868 -16.173 9.889 1.00 39.06 73 ARG A CA 1
ATOM 584 C C . ARG A 1 73 ? 23.236 -17.542 9.324 1.00 39.06 73 ARG A C 1
ATOM 586 O O . ARG A 1 73 ? 24.178 -18.153 9.812 1.00 39.06 73 ARG A O 1
ATOM 593 N N . GLN A 1 74 ? 22.576 -17.959 8.244 1.00 44.41 74 GLN A N 1
ATOM 594 C CA . GLN A 1 74 ? 22.830 -19.264 7.630 1.00 44.41 74 GLN A CA 1
ATOM 595 C C . GLN A 1 74 ? 24.232 -19.362 6.996 1.00 44.41 74 GLN A C 1
ATOM 597 O O . GLN A 1 74 ? 24.846 -20.419 7.039 1.00 44.41 7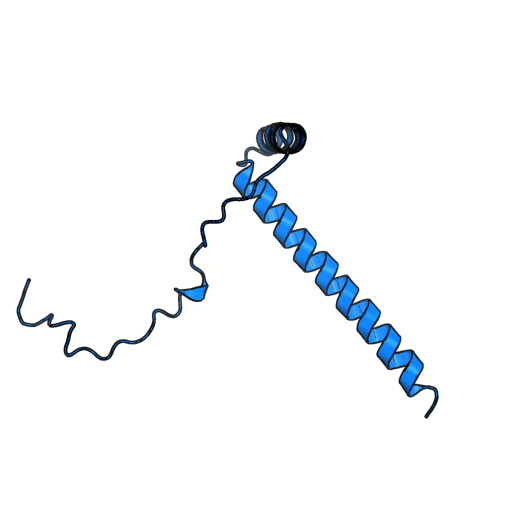4 GLN A O 1
ATOM 602 N N . TYR A 1 75 ? 24.793 -18.253 6.490 1.00 46.25 75 TYR A N 1
ATOM 603 C CA . TYR A 1 75 ? 26.177 -18.221 5.987 1.00 46.25 75 TYR A CA 1
ATOM 604 C C . TYR A 1 75 ? 27.264 -18.101 7.072 1.00 46.25 75 TYR A C 1
ATOM 606 O O . TYR A 1 75 ? 28.430 -18.320 6.756 1.00 46.25 75 TYR A O 1
ATOM 614 N N . LYS A 1 76 ? 26.925 -17.757 8.325 1.00 46.94 76 LYS A N 1
ATOM 615 C CA . LYS A 1 76 ? 27.885 -17.785 9.446 1.00 46.94 76 LYS A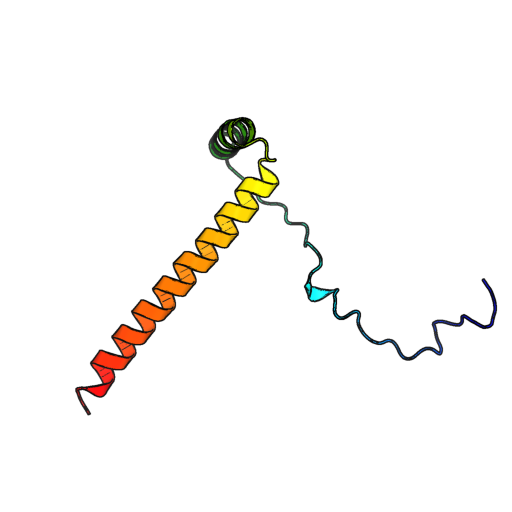 CA 1
ATOM 616 C C . LYS A 1 76 ? 27.959 -19.166 10.098 1.00 46.94 76 LYS A C 1
ATOM 618 O O . LYS A 1 76 ? 29.057 -19.659 10.293 1.00 46.94 76 LYS A O 1
ATOM 623 N N . GLU A 1 77 ? 26.825 -19.832 10.328 1.00 46.41 77 GLU A N 1
ATOM 624 C CA . GLU A 1 77 ? 26.823 -21.202 10.882 1.00 46.41 77 GLU A CA 1
ATOM 625 C C . GLU A 1 77 ? 27.488 -22.234 9.957 1.00 46.41 77 GLU A C 1
ATOM 627 O O . GLU A 1 77 ? 28.058 -23.207 10.443 1.00 46.41 77 GLU A O 1
ATOM 632 N N . CYS A 1 78 ? 27.472 -22.026 8.636 1.00 46.12 78 CYS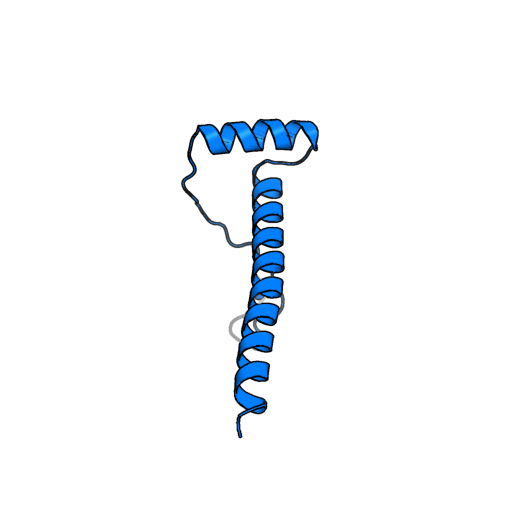 A N 1
ATOM 633 C CA . CYS A 1 78 ? 28.127 -22.941 7.696 1.00 46.12 78 CYS A CA 1
ATOM 634 C C . CYS A 1 78 ? 29.641 -22.717 7.518 1.00 46.12 78 CYS A C 1
ATOM 636 O O . CYS A 1 78 ? 30.291 -23.609 6.986 1.00 46.12 78 CYS A O 1
ATOM 638 N N . ASN A 1 79 ? 30.208 -21.582 7.948 1.00 52.16 79 ASN A N 1
ATOM 639 C CA . ASN A 1 79 ? 31.639 -21.274 7.765 1.00 52.16 79 ASN A CA 1
ATOM 640 C C . ASN A 1 79 ? 32.488 -21.453 9.037 1.00 52.16 79 ASN A C 1
ATOM 642 O O . ASN A 1 79 ? 33.697 -21.275 8.971 1.00 52.16 79 ASN A O 1
ATOM 646 N N . ASP A 1 80 ? 31.875 -21.816 10.166 1.00 48.00 80 ASP A N 1
ATOM 647 C CA . ASP A 1 80 ? 32.580 -22.171 11.409 1.00 48.00 80 ASP A CA 1
ATOM 648 C C . ASP A 1 80 ? 32.711 -23.706 11.591 1.00 48.00 80 ASP A C 1
ATOM 650 O O . ASP A 1 80 ? 33.181 -24.181 12.623 1.00 48.00 80 ASP A O 1
ATOM 654 N N . LEU A 1 81 ? 32.292 -24.497 10.591 1.00 48.44 81 LEU A N 1
ATOM 655 C CA . LEU A 1 81 ? 32.332 -25.971 10.584 1.00 48.44 81 LEU A CA 1
ATOM 656 C C . LEU A 1 81 ? 33.072 -26.573 9.370 1.00 48.44 81 LEU A C 1
ATOM 658 O O . LEU A 1 81 ? 32.949 -27.774 9.121 1.00 48.44 81 LEU A O 1
ATOM 662 N N . TRP A 1 82 ? 33.858 -25.768 8.647 1.00 39.91 82 TRP A N 1
ATOM 663 C CA . TRP A 1 82 ? 34.846 -26.227 7.662 1.00 39.91 82 TRP A CA 1
ATOM 664 C C . TRP A 1 82 ? 36.087 -25.338 7.666 1.00 39.91 82 TRP A C 1
ATOM 666 O O . TRP A 1 82 ? 35.921 -24.108 7.519 1.00 39.91 82 TRP A O 1
#

Organism: Planktothrix agardhii (NCBI:txid1160)